Protein 9A87 (pdb70)

Structure (mmCIF, N/CA/C/O backbone):
data_9A87
#
_entry.id   9A87
#
loop_
_atom_site.group_PDB
_atom_site.id
_atom_site.type_symbol
_atom_site.label_atom_id
_atom_site.label_alt_id
_atom_site.label_comp_id
_atom_site.label_asym_id
_atom_site.label_entity_id
_atom_site.label_seq_id
_atom_site.pdbx_PDB_ins_code
_atom_site.Cartn_x
_atom_site.Cartn_y
_atom_site.Cartn_z
_atom_site.occupancy
_atom_site.B_iso_or_equiv
_atom_site.auth_seq_id
_atom_site.auth_comp_id
_atom_site.auth_asym_id
_atom_site.auth_atom_id
_atom_site.pdbx_PDB_model_num
ATOM 1 N N . SER A 1 1 ? 0 0 0 1.000 0 1 SER A N 1
ATOM 2 C CA . SER A 1 1 ? 1.458 0 0 1.000 0 1 SER A CA 1
ATOM 3 C C . SER A 1 1 ? 2.009 1.420 0 1.000 0 1 SER A C 1
ATOM 4 O O . SER A 1 1 ? 3.190 1.638 0.272 1.000 0 1 SER A O 1
ATOM 14 N N . SER A 1 2 ? 1.147 2.384 -0.306 1.000 0 2 SER A N 1
ATOM 15 C CA . SER A 1 2 ? 1.554 3.782 -0.376 1.000 0 2 SER A CA 1
ATOM 16 C C . SER A 1 2 ? 1.395 4.470 0.973 1.000 0 2 SER A C 1
ATOM 17 O O . SER A 1 2 ? 1.975 5.530 1.213 1.000 0 2 SER A O 1
ATOM 25 N N . LEU A 1 3 ? 0.606 3.863 1.852 1.000 0 3 LEU A N 1
ATOM 26 C CA . LEU A 1 3 ? 0.297 4.460 3.146 1.000 0 3 LEU A CA 1
ATOM 27 C C . LEU A 1 3 ? 1.530 4.503 4.041 1.000 0 3 LEU A C 1
ATOM 28 O O . LEU A 1 3 ? 1.859 5.544 4.610 1.000 0 3 LEU A O 1
ATOM 44 N N . PRO A 1 4 ? 2.208 3.367 4.160 1.000 0 4 PRO A N 1
ATOM 45 C CA . PRO A 1 4 ? 3.381 3.262 5.020 1.000 0 4 PRO A CA 1
ATOM 46 C C . PRO A 1 4 ? 4.617 3.834 4.338 1.000 0 4 PRO A C 1
ATOM 47 O O . PRO A 1 4 ? 5.640 4.068 4.980 1.000 0 4 PRO A O 1
ATOM 58 N N . THR A 1 5 ? 4.516 4.057 3.032 1.000 0 5 THR A N 1
ATOM 59 C CA . THR A 1 5 ? 5.635 4.573 2.254 1.000 0 5 THR A CA 1
ATOM 60 C C . THR A 1 5 ? 5.701 6.093 2.325 1.000 0 5 THR A C 1
ATOM 61 O O . THR A 1 5 ? 4.748 6.783 1.964 1.000 0 5 THR A O 1
ATOM 72 N N . VAL A 1 6 ? 6.832 6.610 2.794 1.000 0 6 VAL A N 1
ATOM 73 C CA . VAL A 1 6 ? 7.056 8.050 2.837 1.000 0 6 VAL A CA 1
ATOM 74 C C . VAL A 1 6 ? 8.007 8.494 1.733 1.000 0 6 VAL A C 1
ATOM 75 O O . VAL A 1 6 ? 9.188 8.146 1.741 1.000 0 6 VAL A O 1
ATOM 88 N N . LYS A 1 7 ? 7.485 9.263 0.784 1.000 0 7 LYS A N 1
ATOM 89 C CA . LYS A 1 7 ? 8.259 9.672 -0.382 1.000 0 7 LYS A CA 1
ATOM 90 C C . LYS A 1 7 ? 8.650 11.142 -0.296 1.000 0 7 LYS A C 1
ATOM 91 O O 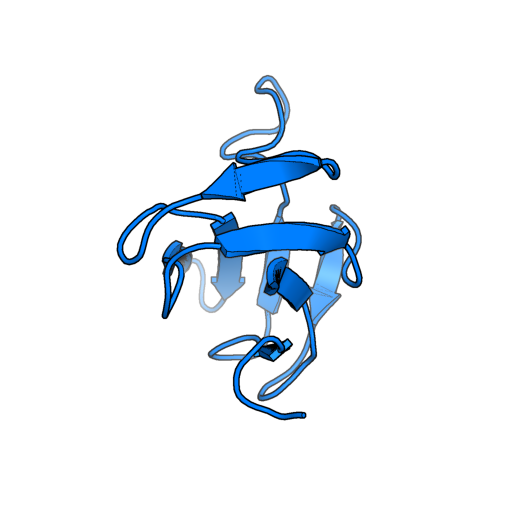. LYS A 1 7 ? 8.028 11.918 0.429 1.000 0 7 LYS A O 1
ATOM 110 N N . SER A 1 8 ? 9.685 11.518 -1.039 1.000 0 8 SER A N 1
ATOM 111 C CA . SER A 1 8 ? 10.172 12.892 -1.035 1.000 0 8 SER A CA 1
ATOM 112 C C . SER A 1 8 ? 9.182 13.830 -1.715 1.000 0 8 SER A C 1
ATOM 113 O O . SER A 1 8 ? 8.589 13.486 -2.738 1.000 0 8 SER A O 1
ATOM 121 N N . PRO A 1 9 ? 9.007 15.015 -1.141 1.000 0 9 PRO A N 1
ATOM 122 C CA . PRO A 1 9 ? 8.082 16.001 -1.685 1.000 0 9 PRO A CA 1
ATOM 123 C C . PRO A 1 9 ? 8.675 16.700 -2.902 1.000 0 9 PRO A C 1
ATOM 124 O O . PRO A 1 9 ? 7.975 17.408 -3.626 1.000 0 9 PRO A O 1
ATOM 135 N N . MET A 1 10 ? 9.969 16.497 -3.122 1.000 0 10 MET A N 1
ATOM 136 C CA . MET A 1 10 ? 10.682 17.186 -4.191 1.000 0 10 MET A CA 1
ATOM 137 C C . MET A 1 10 ? 12.094 16.638 -4.355 1.000 0 10 MET A C 1
ATOM 138 O O . MET A 1 10 ? 12.583 15.894 -3.505 1.000 0 10 MET A O 1
ATOM 152 N N . ALA A 1 11 ? 12.744 17.010 -5.452 1.000 0 11 ALA A N 1
ATOM 153 C CA . ALA A 1 11 ? 14.136 16.640 -5.680 1.000 0 11 ALA A CA 1
ATOM 154 C C . ALA A 1 11 ? 15.078 17.489 -4.836 1.000 0 11 ALA A C 1
ATOM 155 O O . ALA A 1 11 ? 14.815 18.667 -4.590 1.000 0 11 ALA A O 1
ATOM 162 N N . GLY A 1 12 ? 16.175 16.885 -4.394 1.000 0 12 GLY A N 1
ATOM 163 C CA . GLY A 1 12 ? 17.159 17.585 -3.576 1.000 0 12 GLY A CA 1
ATOM 164 C C . GLY A 1 12 ? 18.072 16.604 -2.853 1.000 0 12 GLY A C 1
ATOM 165 O O . GLY A 1 12 ? 18.042 15.402 -3.117 1.000 0 12 GLY A O 1
ATOM 169 N N . THR A 1 13 ? 18.885 17.123 -1.939 1.000 0 13 THR A N 1
ATOM 170 C CA . THR A 1 13 ? 19.807 16.293 -1.173 1.000 0 13 THR A CA 1
ATOM 171 C C . THR A 1 13 ? 19.155 15.780 0.105 1.000 0 13 THR A C 1
ATOM 172 O O . THR A 1 13 ? 18.667 16.562 0.921 1.000 0 13 THR A O 1
ATOM 183 N N . PHE A 1 14 ? 19.149 14.462 0.272 1.000 0 14 PHE A N 1
ATOM 184 C CA . PHE A 1 14 ? 18.489 13.837 1.412 1.000 0 14 PHE A CA 1
ATOM 185 C C . PHE A 1 14 ? 19.384 13.854 2.644 1.000 0 14 PHE A C 1
ATOM 186 O O . PHE A 1 14 ? 20.541 13.437 2.589 1.000 0 14 PHE A O 1
ATOM 203 N N . TYR A 1 15 ? 18.841 14.339 3.756 1.000 0 15 TYR A N 1
ATOM 204 C CA . TYR A 1 15 ? 19.535 14.276 5.037 1.000 0 15 TYR A CA 1
ATOM 205 C C . TYR A 1 15 ? 18.744 13.461 6.053 1.000 0 15 TYR A C 1
ATOM 206 O O . TYR A 1 15 ? 17.523 13.586 6.148 1.000 0 15 TYR A O 1
ATOM 224 N N . ARG A 1 16 ? 19.447 12.626 6.810 1.000 0 16 ARG A N 1
ATOM 225 C CA . ARG A 1 16 ? 18.836 11.893 7.912 1.000 0 16 ARG A CA 1
ATOM 226 C C . ARG A 1 16 ? 18.864 12.708 9.198 1.000 0 16 ARG A C 1
ATOM 227 O O . ARG A 1 16 ? 17.978 12.581 10.044 1.000 0 16 ARG A O 1
ATOM 248 N N . SER A 1 17 ? 19.885 13.546 9.340 1.000 0 17 SER A N 1
ATOM 249 C CA . SER A 1 17 ? 20.043 14.367 10.535 1.000 0 17 SER A CA 1
ATOM 250 C C . SER A 1 17 ? 19.823 15.841 10.222 1.000 0 17 SER A C 1
ATOM 251 O O . SER A 1 17 ? 19.956 16.269 9.076 1.000 0 17 SER A O 1
ATOM 259 N N . PRO A 1 18 ? 19.486 16.614 11.249 1.000 0 18 PRO A N 1
ATOM 260 C CA . PRO A 1 18 ? 19.297 18.052 11.096 1.000 0 18 PRO A CA 1
ATOM 261 C C . PRO A 1 18 ? 20.621 18.755 10.824 1.000 0 18 PRO A C 1
ATOM 262 O O . PRO A 1 18 ? 20.646 19.874 10.312 1.000 0 18 PRO A O 1
ATOM 273 N N . ALA A 1 19 ? 21.719 18.093 11.170 1.000 0 19 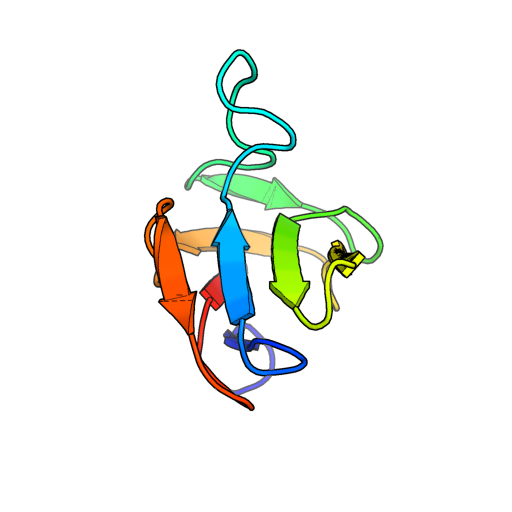ALA A N 1
ATOM 274 C CA . ALA A 1 19 ? 23.050 18.645 10.946 1.000 0 19 ALA A CA 1
ATOM 275 C C . ALA A 1 19 ? 24.109 17.551 10.950 1.000 0 19 ALA A C 1
ATOM 276 O O . ALA A 1 19 ? 23.904 16.478 11.518 1.000 0 19 ALA A O 1
ATOM 283 N N . PRO A 1 20 ? 25.242 17.828 10.314 1.000 0 20 PRO A N 1
ATOM 284 C CA . PRO A 1 20 ? 26.336 16.867 10.243 1.000 0 20 PRO A CA 1
ATOM 285 C C . PRO A 1 20 ? 26.756 16.408 11.633 1.000 0 20 PRO A C 1
ATOM 286 O O . PRO A 1 20 ? 27.157 15.260 11.824 1.000 0 20 PRO A O 1
ATOM 297 N N . GLY A 1 21 ? 26.663 17.312 12.603 1.000 0 21 GLY A N 1
ATOM 298 C CA . GLY A 1 21 ? 27.138 17.038 13.954 1.000 0 21 GLY A CA 1
ATOM 299 C C . GLY A 1 21 ? 25.999 16.582 14.856 1.000 0 21 GLY A C 1
ATOM 300 O O . GLY A 1 21 ? 26.148 16.519 16.077 1.000 0 21 GLY A O 1
ATOM 304 N N . GLU A 1 22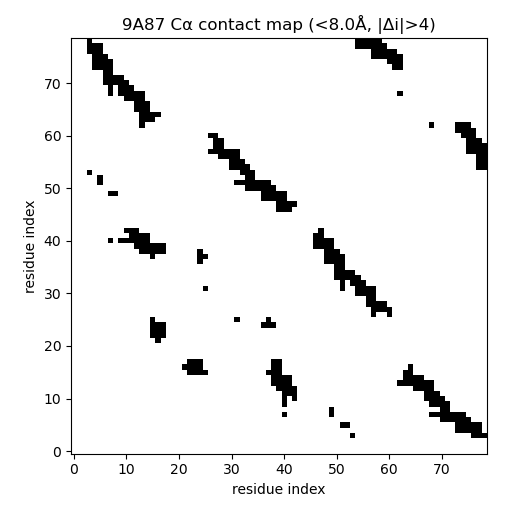 ? 24.860 16.264 14.249 1.000 0 22 GLU A N 1
ATOM 305 C CA . GLU A 1 22 ? 23.694 15.808 14.997 1.000 0 22 GLU A CA 1
ATOM 306 C C . GLU A 1 22 ? 23.270 14.413 14.558 1.000 0 22 GLU A C 1
ATOM 307 O O . GLU A 1 22 ? 23.534 14.000 13.429 1.000 0 22 GLU A O 1
ATOM 319 N N . PRO A 1 23 ? 22.610 13.691 15.457 1.000 0 23 PRO A N 1
ATOM 320 C CA . PRO A 1 23 ? 22.117 12.353 15.153 1.000 0 23 PRO A CA 1
ATOM 321 C C . PRO A 1 23 ? 20.897 12.409 14.243 1.000 0 23 PRO A C 1
ATOM 322 O O . PRO A 1 23 ? 20.204 13.424 14.180 1.000 0 23 PRO A O 1
ATOM 333 N N . PRO A 1 24 ? 20.638 11.311 13.540 1.000 0 24 PRO A N 1
ATOM 334 C CA . PRO A 1 24 ? 19.477 11.220 12.662 1.000 0 24 PRO A CA 1
ATOM 335 C C . PRO A 1 24 ? 18.188 11.503 13.422 1.000 0 24 PRO A C 1
ATOM 336 O O . PRO A 1 24 ? 18.079 11.205 14.612 1.000 0 24 PRO A O 1
ATOM 347 N N . PHE A 1 25 ? 17.213 12.080 12.729 1.000 0 25 PHE A N 1
ATOM 348 C CA . PHE A 1 25 ? 15.909 12.353 13.322 1.000 0 25 PHE A CA 1
ATOM 349 C C . PHE A 1 25 ? 15.306 11.094 13.931 1.000 0 25 PHE A C 1
ATOM 350 O O . PHE A 1 25 ? 14.879 11.094 15.085 1.000 0 25 PHE A O 1
ATOM 367 N N . ILE A 1 26 ? 15.275 10.020 13.148 1.000 0 26 ILE A N 1
ATOM 368 C CA . ILE A 1 26 ? 14.691 8.762 13.597 1.000 0 26 ILE A CA 1
ATOM 369 C C . ILE A 1 26 ? 15.572 7.579 13.217 1.000 0 26 ILE A C 1
ATOM 370 O O . ILE A 1 26 ? 16.407 7.678 12.318 1.000 0 26 ILE A O 1
ATOM 386 N N . LYS A 1 27 ? 15.382 6.460 13.908 1.000 0 27 LYS A N 1
ATOM 387 C CA . LYS A 1 27 ? 16.062 5.219 13.559 1.000 0 27 LYS A CA 1
ATOM 388 C C . LYS A 1 27 ? 15.066 4.086 13.347 1.000 0 27 LYS A C 1
ATOM 389 O O . LYS A 1 27 ? 13.901 4.191 13.730 1.000 0 27 LYS A O 1
ATOM 408 N N . VAL A 1 28 ? 15.531 3.002 12.736 1.000 0 28 VAL A N 1
ATOM 409 C CA . VAL A 1 28 ? 14.684 1.844 12.478 1.000 0 28 VAL A CA 1
ATOM 410 C C . VAL A 1 28 ? 14.260 1.171 13.777 1.000 0 28 VAL A C 1
ATOM 411 O O . VAL A 1 28 ? 15.099 0.812 14.603 1.000 0 28 VAL A O 1
ATOM 424 N N . GLY A 1 29 ? 12.953 1.003 13.952 1.000 0 29 GLY A N 1
ATOM 425 C CA . GLY A 1 29 ? 12.414 0.407 15.167 1.000 0 29 GLY A CA 1
ATO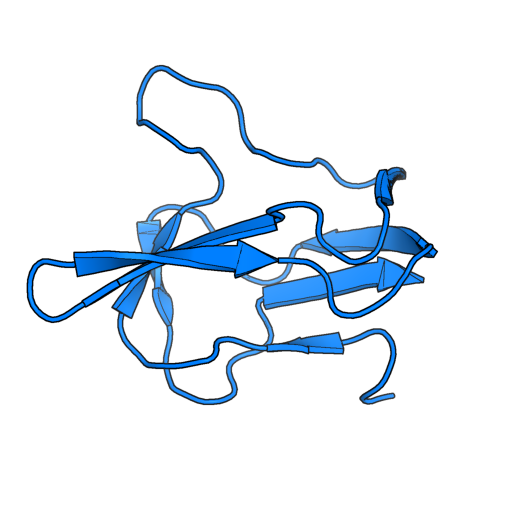M 426 C C . GLY A 1 29 ? 11.768 1.460 16.058 1.000 0 29 GLY A C 1
ATOM 427 O O . GLY A 1 29 ? 11.008 1.135 16.970 1.000 0 29 GLY A O 1
ATOM 431 N N . ASP A 1 30 ? 12.076 2.724 15.789 1.000 0 30 ASP A N 1
ATOM 432 C CA . ASP A 1 30 ? 11.505 3.830 16.549 1.000 0 30 ASP A CA 1
ATOM 433 C C . ASP A 1 30 ? 10.047 4.062 16.174 1.000 0 30 ASP A C 1
ATOM 434 O O . ASP A 1 30 ? 9.667 3.932 15.011 1.000 0 30 ASP A O 1
ATOM 443 N N . LYS A 1 31 ? 9.234 4.406 17.167 1.000 0 31 LYS A N 1
ATOM 444 C CA . LYS A 1 31 ? 7.851 4.797 16.924 1.000 0 31 LYS A CA 1
ATOM 445 C C . LYS A 1 31 ? 7.738 6.294 16.669 1.000 0 31 LYS A C 1
ATOM 446 O O . LYS A 1 31 ? 8.187 7.107 17.478 1.000 0 31 LYS A O 1
ATOM 465 N N . VAL A 1 32 ? 7.136 6.654 15.541 1.000 0 32 VAL A N 1
ATOM 466 C CA . VAL A 1 32 ? 7.028 8.052 15.141 1.000 0 32 VAL A CA 1
ATOM 467 C C . VAL A 1 32 ? 5.572 8.461 14.955 1.000 0 32 VAL A C 1
ATOM 468 O O . VAL A 1 32 ? 4.709 7.621 14.700 1.000 0 32 VAL A O 1
ATOM 481 N N . GLN A 1 33 ? 5.306 9.756 15.083 1.000 0 33 GLN A N 1
ATOM 482 C CA . GLN A 1 33 ? 3.945 10.271 14.992 1.000 0 33 GLN A CA 1
ATOM 483 C C . GLN A 1 33 ? 3.803 11.251 13.834 1.000 0 33 GLN A C 1
ATOM 484 O O . GLN A 1 33 ? 4.772 11.894 13.430 1.000 0 33 GLN A O 1
ATOM 498 N N . LYS A 1 34 ? 2.589 11.360 13.304 1.000 0 34 LYS A N 1
ATOM 499 C CA . LYS A 1 34 ? 2.300 12.317 12.243 1.000 0 34 LYS A CA 1
ATOM 500 C C . LYS A 1 34 ? 2.645 13.737 12.674 1.000 0 34 LYS A C 1
ATOM 501 O O . LYS A 1 34 ? 2.193 14.206 13.718 1.000 0 34 LYS A O 1
ATOM 520 N N . GLY A 1 35 ? 3.448 14.418 11.863 1.000 0 35 GLY A N 1
ATOM 521 C CA . GLY A 1 35 ? 3.889 15.771 12.180 1.000 0 35 GLY A CA 1
ATOM 522 C C . GLY A 1 35 ? 5.325 15.777 12.689 1.000 0 35 GLY A C 1
ATOM 523 O O . GLY A 1 35 ? 5.940 16.834 12.827 1.000 0 35 GLY A O 1
ATOM 527 N N . GLN A 1 36 ? 5.853 14.590 12.967 1.000 0 36 GLN A N 1
ATOM 528 C CA . GLN A 1 36 ? 7.240 14.451 13.397 1.000 0 36 GLN A CA 1
ATOM 529 C C . GLN A 1 36 ? 8.191 14.485 12.208 1.000 0 36 GLN A C 1
ATOM 530 O O . GLN A 1 36 ? 8.007 13.757 11.232 1.000 0 36 GLN A O 1
ATOM 544 N N . VAL A 1 37 ? 9.210 15.333 12.296 1.000 0 37 VAL A N 1
ATOM 545 C CA . VAL A 1 37 ? 10.178 15.483 11.216 1.000 0 37 VAL A CA 1
ATOM 546 C C . VAL A 1 37 ? 11.023 14.227 11.056 1.000 0 37 VAL A C 1
ATOM 547 O O . VAL A 1 37 ? 11.655 13.767 12.007 1.000 0 37 VAL A O 1
ATOM 560 N N . LEU A 1 38 ? 11.032 13.675 9.847 1.000 0 38 LEU A N 1
ATOM 561 C CA . LEU A 1 38 ? 11.747 12.434 9.576 1.000 0 38 LEU A CA 1
ATOM 562 C C . LEU A 1 38 ? 13.082 12.705 8.894 1.000 0 38 LEU A C 1
ATOM 563 O O . LEU A 1 38 ? 14.079 12.039 9.172 1.000 0 38 LEU A O 1
ATOM 579 N N . CYS A 1 39 ? 13.094 13.687 7.999 1.000 0 39 CYS A N 1
ATOM 580 C CA . CYS A 1 39 ? 14.268 13.962 7.179 1.000 0 39 CYS A CA 1
ATOM 581 C C . CYS A 1 39 ? 14.253 15.393 6.657 1.000 0 39 CYS A C 1
ATOM 582 O O . CYS A 1 39 ? 13.280 16.123 6.848 1.000 0 39 CYS A O 1
ATOM 590 N N . ILE A 1 40 ? 15.335 15.788 5.996 1.000 0 40 ILE A N 1
ATOM 591 C CA . ILE A 1 40 ? 15.383 17.067 5.298 1.000 0 40 ILE A CA 1
ATOM 592 C C . ILE A 1 40 ? 15.848 16.893 3.858 1.000 0 40 ILE A C 1
ATOM 593 O O . ILE A 1 40 ? 16.815 16.179 3.591 1.000 0 40 ILE A O 1
ATOM 609 N N . VAL A 1 41 ? 15.155 17.549 2.934 1.000 0 41 VAL A N 1
ATOM 610 C CA . VAL A 1 41 ? 15.585 17.593 1.542 1.000 0 41 VAL A CA 1
ATOM 611 C C . VAL A 1 41 ? 15.971 19.007 1.129 1.000 0 41 VAL A C 1
ATOM 612 O O . VAL A 1 41 ? 15.142 19.916 1.142 1.000 0 41 VAL A O 1
ATOM 625 N N . GLU A 1 42 ? 17.236 19.186 0.763 1.000 0 42 GLU A N 1
ATOM 626 C CA . GLU A 1 42 ? 17.758 20.507 0.434 1.000 0 42 GLU A CA 1
ATOM 627 C C . GLU A 1 42 ? 17.666 20.780 -1.062 1.000 0 42 GLU A C 1
ATOM 628 O O . GLU A 1 42 ? 18.156 19.998 -1.876 1.000 0 42 GLU A O 1
ATOM 640 N N . ALA A 1 43 ? 17.034 21.894 -1.417 1.000 0 43 ALA A N 1
ATOM 641 C CA . ALA A 1 43 ? 16.931 22.304 -2.812 1.000 0 43 ALA A CA 1
ATOM 642 C C . ALA A 1 43 ? 16.665 23.799 -2.928 1.000 0 43 ALA A C 1
ATOM 643 O O . ALA A 1 43 ? 15.987 24.386 -2.085 1.000 0 43 ALA A O 1
ATOM 650 N N . MET A 1 44 ? 17.204 24.411 -3.978 1.000 0 44 MET A N 1
ATOM 651 C CA . MET A 1 44 ? 17.080 25.850 -4.172 1.000 0 44 MET A CA 1
ATOM 652 C C . MET A 1 44 ? 17.626 26.617 -2.974 1.000 0 44 MET A C 1
ATOM 653 O O . MET A 1 44 ? 17.147 27.703 -2.650 1.000 0 44 MET A O 1
ATOM 667 N N . LYS A 1 45 ? 18.630 26.044 -2.319 1.000 0 45 LYS A N 1
ATOM 668 C CA . LYS A 1 45 ? 19.214 26.651 -1.129 1.000 0 45 LYS A CA 1
ATOM 669 C C . LYS A 1 45 ? 18.196 26.741 -0 1.000 0 45 LYS A C 1
ATOM 670 O O . LYS A 1 45 ? 18.231 27.669 0.808 1.000 0 45 LYS A O 1
ATOM 689 N N . LEU A 1 46 ? 17.289 25.771 0.051 1.000 0 46 LEU A N 1
ATOM 690 C CA . LEU A 1 46 ? 16.305 25.697 1.124 1.000 0 46 LEU A CA 1
ATOM 691 C C . LEU A 1 46 ? 16.239 24.295 1.716 1.000 0 46 LEU A C 1
ATOM 692 O O . LEU A 1 46 ? 15.981 23.323 1.007 1.000 0 46 LEU A O 1
ATOM 708 N N . MET A 1 47 ? 16.475 24.198 3.020 1.000 0 47 MET A N 1
ATOM 709 C CA . MET A 1 47 ? 16.404 22.919 3.718 1.000 0 47 MET A CA 1
ATOM 710 C C . MET A 1 47 ? 14.973 22.596 4.129 1.000 0 47 MET A C 1
ATOM 711 O O . MET A 1 47 ? 14.519 22.999 5.200 1.000 0 47 MET A O 1
ATOM 725 N N . ASN A 1 48 ? 14.267 21.866 3.272 1.000 0 48 ASN A N 1
ATOM 726 C CA . ASN A 1 48 ? 12.868 21.536 3.518 1.000 0 48 ASN A CA 1
ATOM 727 C C . ASN A 1 48 ? 12.740 20.357 4.474 1.000 0 48 ASN A C 1
ATOM 728 O O . ASN A 1 48 ? 13.210 19.257 4.184 1.000 0 48 ASN A O 1
ATOM 739 N N . GLU A 1 49 ? 12.102 20.594 5.614 1.000 0 49 GLU A N 1
ATOM 740 C CA . GLU A 1 49 ? 11.867 19.540 6.594 1.000 0 49 GLU A CA 1
ATOM 741 C C . GLU A 1 49 ? 10.634 18.720 6.236 1.000 0 49 GLU A C 1
ATOM 742 O O . GLU A 1 49 ? 9.564 19.271 5.978 1.000 0 49 GLU A O 1
ATOM 754 N N . ILE A 1 50 ? 10.790 17.401 6.223 1.000 0 50 ILE A N 1
ATOM 755 C CA . ILE A 1 50 ? 9.686 16.502 5.906 1.000 0 50 ILE A CA 1
ATOM 756 C C . ILE A 1 50 ? 9.129 15.848 7.164 1.000 0 50 ILE A C 1
ATOM 757 O O . ILE A 1 50 ? 9.855 15.184 7.903 1.000 0 50 ILE A O 1
ATOM 773 N N . GLU A 1 51 ? 7.836 16.041 7.401 1.000 0 51 GLU A N 1
ATOM 774 C CA . GLU A 1 51 ? 7.171 15.442 8.553 1.000 0 51 GLU A CA 1
ATOM 775 C C . GLU A 1 51 ? 6.452 14.156 8.166 1.000 0 51 GLU A C 1
ATOM 776 O O . GLU A 1 51 ? 6.073 13.970 7.009 1.000 0 51 GLU A O 1
ATOM 788 N N . SER A 1 52 ? 6.266 13.272 9.140 1.000 0 52 SER A N 1
ATOM 789 C CA . SER A 1 52 ? 5.546 12.025 8.915 1.000 0 52 SER A CA 1
ATOM 790 C C . SER A 1 52 ? 4.086 12.286 8.568 1.000 0 52 SER A C 1
ATOM 791 O O . SER A 1 52 ? 3.460 13.194 9.116 1.000 0 52 SER A O 1
ATOM 799 N N . ASP A 1 53 ? 3.547 11.485 7.654 1.000 0 53 ASP A N 1
ATOM 800 C CA . ASP A 1 53 ? 2.168 11.646 7.212 1.000 0 53 ASP A CA 1
ATOM 801 C C . ASP A 1 53 ? 1.224 10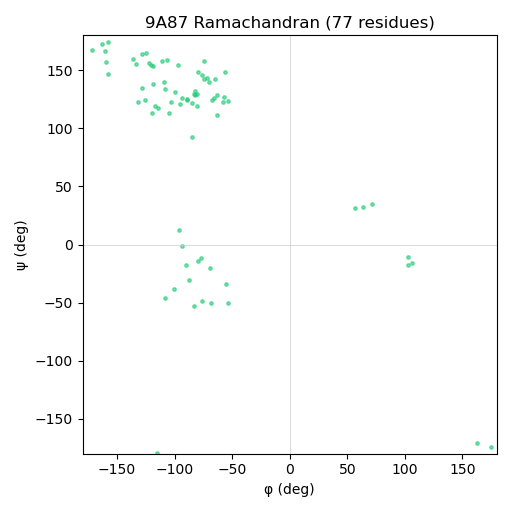.762 8.018 1.000 0 53 ASP A C 1
ATOM 802 O O . ASP A 1 53 ? 0.011 10.781 7.811 1.000 0 53 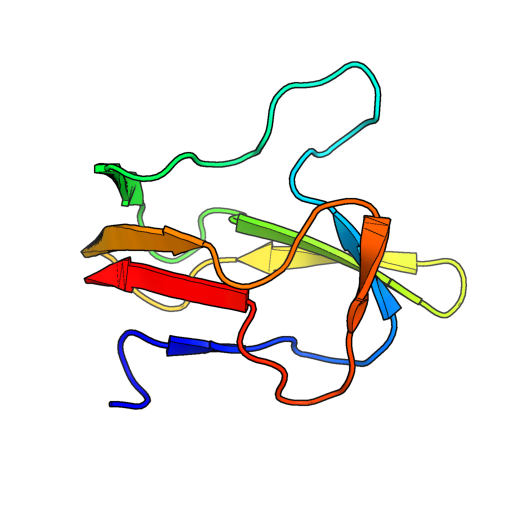ASP A O 1
ATOM 811 N N . HIS A 1 54 ? 1.789 9.988 8.939 1.000 0 54 HIS A N 1
ATOM 812 C CA . HIS A 1 54 ? 1.004 9.063 9.748 1.000 0 54 HIS A CA 1
ATOM 813 C C . HIS A 1 54 ? 1.783 8.608 10.975 1.000 0 54 HIS A C 1
ATOM 814 O O . HIS A 1 54 ? 2.967 8.911 11.119 1.000 0 54 HIS A O 1
ATOM 828 N N . THR A 1 55 ? 1.111 7.879 11.860 1.000 0 55 THR A N 1
ATOM 829 C CA . THR A 1 55 ? 1.742 7.370 13.072 1.000 0 55 THR A CA 1
ATOM 830 C C . THR A 1 55 ? 1.950 5.863 12.994 1.000 0 55 THR A C 1
ATOM 831 O O . THR A 1 55 ? 1.047 5.122 12.606 1.000 0 55 THR A O 1
ATOM 842 N N . GLY A 1 56 ? 3.145 5.416 13.364 1.000 0 56 GLY A N 1
ATOM 843 C CA . GLY A 1 56 ? 3.481 3.998 13.316 1.000 0 56 GLY A CA 1
ATOM 844 C C . GLY A 1 56 ? 4.947 3.768 13.659 1.000 0 56 GLY A C 1
ATOM 845 O O . GLY A 1 56 ? 5.662 4.700 14.030 1.000 0 56 GLY A O 1
ATOM 849 N N . THR A 1 57 ? 5.390 2.522 13.534 1.000 0 57 THR A N 1
ATOM 850 C CA . THR A 1 57 ? 6.767 2.162 13.855 1.000 0 57 THR A CA 1
ATOM 851 C C . THR A 1 57 ? 7.618 2.064 12.595 1.000 0 57 THR A C 1
ATOM 852 O O . THR A 1 57 ? 7.228 1.421 11.620 1.000 0 57 THR A O 1
ATOM 863 N N . VAL A 1 58 ? 8.781 2.704 12.622 1.000 0 58 VAL A N 1
ATOM 864 C CA . VAL A 1 58 ? 9.664 2.738 11.462 1.000 0 58 VAL A CA 1
ATOM 865 C C . VAL A 1 58 ? 10.155 1.342 11.102 1.000 0 58 VAL A C 1
ATOM 866 O O . VAL A 1 58 ? 10.930 0.736 11.842 1.000 0 58 VAL A O 1
ATOM 879 N N . VAL A 1 59 ? 9.699 0.836 9.961 1.000 0 59 VAL A N 1
ATOM 880 C CA . VAL A 1 59 ? 10.074 -0.499 9.511 1.000 0 59 VAL A CA 1
ATOM 881 C C . VAL A 1 59 ? 11.492 -0.515 8.954 1.000 0 59 VAL A C 1
ATOM 882 O O . VAL A 1 59 ? 12.299 -1.373 9.310 1.000 0 59 VAL A O 1
ATOM 895 N N . ASP A 1 60 ? 11.788 0.439 8.078 1.000 0 60 ASP A N 1
ATOM 896 C CA . ASP A 1 60 ? 13.116 0.549 7.486 1.000 0 60 ASP A CA 1
ATOM 897 C C . ASP A 1 60 ? 13.351 1.941 6.915 1.000 0 60 ASP A C 1
ATOM 898 O O . ASP A 1 60 ? 12.415 2.727 6.764 1.000 0 60 ASP A O 1
ATOM 907 N N . ILE A 1 61 ? 14.606 2.242 6.599 1.000 0 61 ILE A N 1
ATOM 908 C CA . ILE A 1 61 ? 14.956 3.512 5.974 1.000 0 61 ILE A CA 1
ATOM 909 C C . ILE A 1 61 ? 15.540 3.299 4.583 1.000 0 61 ILE A C 1
ATOM 910 O O . ILE A 1 61 ? 16.571 2.646 4.425 1.000 0 61 ILE A O 1
ATOM 926 N N . VAL A 1 62 ? 14.873 3.854 3.576 1.000 0 62 VAL A N 1
ATOM 927 C CA . VAL A 1 62 ? 15.240 3.608 2.187 1.000 0 62 VAL A CA 1
ATOM 928 C C . VAL A 1 62 ? 16.375 4.523 1.746 1.000 0 62 VAL A C 1
ATOM 929 O O . VAL A 1 62 ? 17.397 4.061 1.238 1.000 0 62 VAL A O 1
ATOM 942 N N . ALA A 1 63 ? 16.190 5.824 1.943 1.000 0 63 ALA A N 1
ATOM 943 C CA . ALA A 1 63 ? 17.151 6.815 1.474 1.000 0 63 ALA A CA 1
ATOM 944 C C . ALA A 1 63 ? 18.341 6.919 2.419 1.000 0 63 ALA A C 1
ATOM 945 O O . ALA A 1 63 ? 18.205 6.723 3.627 1.000 0 63 ALA A O 1
ATOM 952 N N . GLU A 1 64 ? 19.507 7.228 1.863 1.000 0 64 GLU A N 1
ATOM 953 C CA . GLU A 1 64 ? 20.731 7.321 2.649 1.000 0 64 GLU A CA 1
ATOM 954 C C . GLU A 1 64 ? 21.200 8.765 2.771 1.000 0 64 GLU A C 1
ATOM 955 O O . GLU A 1 64 ? 21.129 9.533 1.812 1.000 0 64 GLU A O 1
ATOM 967 N N . ASP A 1 65 ? 21.680 9.128 3.955 1.000 0 65 ASP A N 1
ATOM 968 C CA . ASP A 1 65 ? 22.153 10.484 4.207 1.000 0 65 ASP A CA 1
ATOM 969 C C . ASP A 1 65 ? 23.262 10.870 3.237 1.000 0 65 ASP A C 1
ATOM 970 O O . ASP A 1 65 ? 24.288 10.195 3.152 1.000 0 65 ASP A O 1
ATOM 979 N N . GLY A 1 66 ? 23.049 11.960 2.507 1.000 0 66 GLY A N 1
ATOM 980 C CA . GLY A 1 66 ? 24.035 12.443 1.547 1.000 0 66 GLY A CA 1
ATOM 981 C C . GLY A 1 66 ? 23.639 12.079 0.122 1.000 0 66 GLY A C 1
ATOM 982 O O . GLY A 1 66 ? 24.147 12.656 -0.840 1.000 0 66 GLY A O 1
ATOM 986 N N . LYS A 1 67 ? 22.729 11.120 -0.008 1.000 0 67 LYS A N 1
ATOM 987 C CA . LYS A 1 67 ? 22.259 10.681 -1.317 1.000 0 67 LYS A CA 1
ATOM 988 C C . LYS A 1 67 ? 21.179 11.611 -1.854 1.000 0 67 LYS A C 1
ATOM 989 O O . LYS A 1 67 ? 20.228 11.947 -1.148 1.000 0 67 LYS A O 1
ATOM 1008 N N . PRO A 1 68 ? 21.330 12.023 -3.108 1.000 0 68 PRO A N 1
ATOM 1009 C CA . PRO A 1 68 ? 20.333 12.860 -3.765 1.000 0 68 PRO A CA 1
ATOM 1010 C C . PRO A 1 68 ? 19.075 12.066 -4.091 1.000 0 68 PRO A C 1
ATOM 1011 O O . PRO A 1 68 ? 19.147 10.891 -4.451 1.000 0 68 PRO A O 1
ATOM 1022 N N . VAL A 1 69 ? 17.922 12.713 -3.961 1.000 0 69 VAL A N 1
ATOM 1023 C CA . VAL A 1 69 ? 16.646 12.072 -4.254 1.000 0 69 VAL A CA 1
ATOM 1024 C C . VAL A 1 69 ? 15.810 12.917 -5.206 1.000 0 69 VAL A C 1
ATOM 1025 O O . VAL A 1 69 ? 16.079 14.103 -5.398 1.000 0 69 VAL A O 1
ATOM 1038 N N . SER A 1 70 ? 14.795 12.300 -5.802 1.000 0 70 SER A N 1
ATOM 1039 C CA . SER A 1 70 ? 13.929 12.990 -6.750 1.000 0 70 SER A CA 1
ATOM 1040 C C . SER A 1 70 ? 12.502 13.087 -6.225 1.000 0 70 SER A C 1
ATOM 1041 O O . SER A 1 70 ? 12.203 12.620 -5.126 1.000 0 70 SER A O 1
ATOM 1049 N N . LEU A 1 71 ? 11.626 13.695 -7.017 1.000 0 71 LEU A N 1
ATOM 1050 C CA . LEU A 1 71 ? 10.210 13.771 -6.676 1.000 0 71 LEU A CA 1
ATOM 1051 C C . LEU A 1 71 ? 9.583 12.384 -6.612 1.000 0 71 LEU A C 1
ATOM 1052 O O . LEU A 1 71 ? 9.717 11.589 -7.542 1.000 0 71 LEU A O 1
ATOM 1068 N N . ASP A 1 72 ? 8.897 12.100 -5.510 1.000 0 72 ASP A N 1
ATOM 1069 C CA . ASP A 1 72 ? 8.215 10.823 -5.340 1.000 0 72 ASP A CA 1
ATOM 1070 C C . ASP A 1 72 ? 9.210 9.690 -5.131 1.000 0 72 ASP A C 1
ATOM 1071 O O . ASP A 1 72 ? 8.985 8.563 -5.572 1.000 0 72 ASP A O 1
ATOM 1080 N N . THR A 1 73 ? 10.313 9.995 -4.454 1.000 0 73 THR A N 1
ATOM 1081 C CA . THR A 1 73 ? 11.305 8.984 -4.111 1.000 0 73 THR A CA 1
ATOM 1082 C C . THR A 1 73 ? 11.077 8.443 -2.705 1.000 0 73 THR A C 1
ATOM 1083 O O . THR A 1 73 ? 11.091 9.195 -1.731 1.000 0 73 THR A O 1
ATOM 1094 N N . PRO A 1 74 ? 10.867 7.135 -2.607 1.000 0 74 PRO A N 1
ATOM 1095 C CA . PRO A 1 74 ? 10.682 6.483 -1.316 1.000 0 74 PRO A CA 1
ATOM 1096 C C . PRO A 1 74 ? 11.832 6.801 -0.369 1.000 0 74 PRO A C 1
ATOM 1097 O O . PRO A 1 74 ? 12.995 6.549 -0.683 1.000 0 74 PRO A O 1
ATOM 1108 N N . LEU A 1 75 ? 11.500 7.355 0.792 1.000 0 75 LEU A N 1
ATOM 1109 C CA . LEU A 1 75 ? 12.505 7.709 1.788 1.000 0 75 LEU A CA 1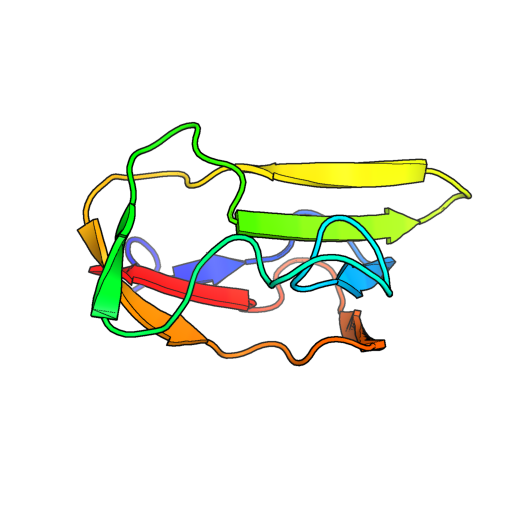
ATOM 1110 C C . LEU A 1 75 ? 12.445 6.772 2.987 1.000 0 75 LEU A C 1
ATOM 1111 O O . LEU A 1 75 ? 13.472 6.284 3.458 1.000 0 75 LEU A O 1
ATOM 1127 N N . PHE A 1 76 ? 11.235 6.525 3.479 1.000 0 76 PHE A N 1
ATOM 1128 C CA . PHE A 1 76 ? 11.045 5.706 4.670 1.000 0 76 PHE A CA 1
ATOM 1129 C C . PHE A 1 76 ? 9.934 4.684 4.464 1.000 0 76 PHE A C 1
ATOM 1130 O O . PHE A 1 76 ? 9.041 4.881 3.639 1.000 0 76 PHE A O 1
ATOM 1147 N N . VAL A 1 77 ? 9.994 3.592 5.218 1.000 0 77 VAL A N 1
ATOM 1148 C CA . VAL A 1 77 ? 8.846 2.708 5.379 1.000 0 77 VAL A CA 1
ATOM 1149 C C . VAL A 1 77 ? 8.422 2.616 6.839 1.000 0 77 VAL A C 1
ATOM 1150 O O . VAL A 1 77 ? 9.151 2.082 7.675 1.000 0 77 VAL A O 1
ATOM 1163 N N . VAL A 1 78 ? 7.239 3.140 7.140 1.000 0 78 VAL A N 1
ATOM 1164 C CA . VAL A 1 78 ? 6.780 3.254 8.520 1.000 0 78 VAL A CA 1
ATOM 1165 C C . VAL A 1 78 ? 5.418 2.597 8.703 1.000 0 78 VAL A C 1
ATOM 1166 O O . VAL A 1 78 ? 4.457 2.935 8.011 1.000 0 78 VAL A O 1
ATOM 1179 N N . GLN A 1 79 ? 5.340 1.658 9.639 1.000 0 79 GLN A N 1
ATOM 1180 C CA . GLN A 1 79 ? 4.089 0.969 9.932 1.000 0 79 GLN A CA 1
ATOM 1181 C C . GLN A 1 79 ? 4.183 0.186 11.235 1.000 0 79 GLN A C 1
ATOM 1182 O O . GLN A 1 79 ? 4.060 0.752 12.285 1.000 0 79 GLN A O 1
#

Solvent-accessible surface area: 4874 Å² total; per-residue (Å²): 133,89,135,20,34,3,84,4,60,71,56,16,44,0,57,70,12,55,36,144,74,91,89,54,60,7,126,83,51,61,153,0,115,148,37,72,32,1,0,6,0,60,27,184,205,117,94,43,104,14,90,3,101,27,76,12,56,2,79,75,29,83,4,105,68,47,119,100,13,61,123,85,34,54,0,2,44,0,149

Foldseek 3Di:
DVQQWDFDQFWAAKAQAPDPPGDGQDDAFDWFAFPRFGIWGADPNDTHTDGDNGTFGWHHADDDHGDIDGHGHGGTGGD

Secondary structure (DSSP, 8-state):
--SSEEE-SSSEEEESSSSTTS--S--TT-EE-TT-EEEEEEETTEEEEEEPSS-EEEEEE-S-TT-EE-TT-EEEEE-

Radius of gyration: 11.39 Å; Cα contacts (8 Å, |Δi|>4): 190; chains: 1; bounding box: 27×27×24 Å

Sequence (79 aa):
SSLPTVKSPMAGTFYRSPAPGEPPFIKVGDKVQKGQVLCIVEAMKLMNEIESDHTGTVVDIVAEDGKPVSLDTPLFVVQ

Nearest PDB structures (foldseek):
  8uz2-assembly1_F  TM=9.795E-01  e=1.176E-08  Escherichia coli
  1a6x-assembly1_A  TM=9.265E-01  e=2.139E-08  Escherichia coli BL21(DE3)
  3bdo-assembly1_A  TM=8.587E-01  e=8.983E-08  Escherichia coli BL21(DE3)
  2d5d-assembly1_A  TM=9.443E-01  e=7.281E-07  Pyrococcus horikoshii OT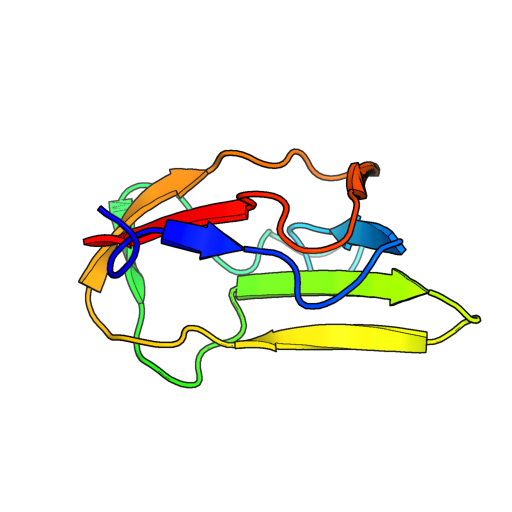3
  5gu9-assembly1_A  TM=9.640E-01  e=2.012E-06  Pyrococcus horikoshii OT3